Protein AF-F4RWB0-F1 (afdb_monomer_lite)

Foldseek 3Di:
DDPPDDAQDADDPPDDDDPVNVLVNLCRPDDVSVVSNVVVVVLVVLVVVVVVVDPDDDDDSDDDDDDDPVVVLVVQLVVQDPKDFADQPDPDDPVCVVVQWDDDRRITRHVVSVVVVCVLQVVVVVVCVVVVDPDDVVVVVVVSVVVVVVD

Organism: Melampsora larici-populina (strain 98AG31 / pathotype 3-4-7) (NCBI:txid747676)

pLDDT: mean 80.46, std 12.42, range [40.03, 96.25]

Structure (mmCIF, N/CA/C/O backbone):
data_AF-F4RWB0-F1
#
_entry.id   AF-F4RWB0-F1
#
loop_
_atom_site.group_PDB
_atom_site.id
_atom_site.type_symbol
_atom_site.label_atom_id
_atom_site.label_alt_id
_atom_site.label_comp_id
_atom_site.label_asym_id
_atom_site.label_entity_id
_atom_site.label_seq_id
_atom_site.pdbx_PDB_ins_code
_atom_site.Cartn_x
_atom_site.Cartn_y
_atom_site.Cartn_z
_atom_site.occupancy
_atom_site.B_iso_or_equiv
_atom_site.auth_seq_id
_atom_site.auth_comp_id
_atom_site.auth_asym_id
_atom_site.auth_atom_id
_atom_site.pdbx_PDB_model_num
ATOM 1 N N . ILE A 1 1 ? 36.563 3.663 -22.883 1.00 59.09 1 ILE A N 1
ATOM 2 C CA . ILE A 1 1 ? 35.382 3.067 -22.212 1.00 59.09 1 ILE A CA 1
ATOM 3 C C . ILE A 1 1 ? 35.909 2.231 -21.047 1.00 59.09 1 ILE A C 1
ATOM 5 O O . ILE A 1 1 ? 36.902 1.544 -21.250 1.00 59.09 1 ILE A O 1
ATOM 9 N N . ALA A 1 2 ? 35.353 2.370 -19.838 1.00 73.44 2 ALA A N 1
ATOM 10 C CA . ALA A 1 2 ? 35.822 1.618 -18.668 1.00 73.44 2 ALA A CA 1
ATOM 11 C C . ALA A 1 2 ? 35.590 0.109 -18.862 1.00 73.44 2 ALA A C 1
ATOM 13 O O . ALA A 1 2 ? 34.579 -0.273 -19.445 1.00 73.44 2 ALA A O 1
ATOM 14 N N . ALA A 1 3 ? 36.494 -0.737 -18.361 1.00 72.31 3 ALA A N 1
ATOM 15 C CA . ALA A 1 3 ? 36.450 -2.191 -18.572 1.00 72.31 3 ALA A CA 1
ATOM 16 C C . ALA A 1 3 ? 35.151 -2.864 -18.077 1.00 72.31 3 ALA A C 1
ATOM 18 O O . ALA A 1 3 ? 34.791 -3.932 -18.559 1.00 72.31 3 ALA A O 1
ATOM 19 N N . GLU A 1 4 ? 34.423 -2.223 -17.160 1.00 83.06 4 GLU A N 1
ATOM 20 C CA . GLU A 1 4 ? 33.179 -2.735 -16.568 1.00 83.06 4 GLU A CA 1
ATOM 21 C C . GLU A 1 4 ? 31.902 -2.075 -17.123 1.00 83.06 4 GLU A C 1
ATOM 23 O O . GLU A 1 4 ? 30.811 -2.261 -16.582 1.00 83.06 4 GLU A O 1
ATOM 28 N N . SER A 1 5 ? 31.993 -1.272 -18.188 1.00 81.75 5 SER A N 1
ATOM 29 C CA . SER A 1 5 ? 30.811 -0.595 -18.729 1.00 81.75 5 SER A CA 1
ATOM 30 C C . SER A 1 5 ? 29.826 -1.584 -19.357 1.00 81.75 5 SER A C 1
ATOM 32 O O . SER A 1 5 ? 30.204 -2.396 -20.203 1.00 81.75 5 SER A O 1
ATOM 34 N N . ILE A 1 6 ? 28.547 -1.457 -19.013 1.00 83.94 6 ILE A N 1
ATOM 35 C CA . ILE A 1 6 ? 27.471 -2.236 -19.627 1.00 83.94 6 ILE A CA 1
ATOM 36 C C . ILE A 1 6 ? 26.924 -1.452 -20.820 1.00 83.94 6 ILE A C 1
ATOM 38 O O . ILE A 1 6 ? 26.495 -0.309 -20.671 1.00 83.94 6 ILE A O 1
ATOM 42 N N . LEU A 1 7 ? 26.921 -2.074 -22.000 1.00 88.25 7 LEU A N 1
ATOM 43 C CA . LEU A 1 7 ? 26.293 -1.505 -23.190 1.00 88.25 7 LEU A CA 1
ATOM 44 C C . LEU A 1 7 ? 24.766 -1.478 -23.023 1.00 88.25 7 LEU A C 1
ATOM 46 O O . LEU A 1 7 ? 24.166 -2.491 -22.647 1.00 88.25 7 LEU A O 1
ATOM 50 N N . ILE A 1 8 ? 24.154 -0.333 -23.334 1.00 89.25 8 ILE A N 1
ATOM 51 C CA . ILE A 1 8 ? 22.695 -0.198 -23.395 1.00 89.25 8 ILE A CA 1
ATOM 52 C C . ILE A 1 8 ? 22.170 -1.118 -24.495 1.00 89.25 8 ILE A C 1
ATOM 54 O O . ILE A 1 8 ? 22.650 -1.076 -25.627 1.00 89.25 8 ILE A O 1
ATOM 58 N N . ASN A 1 9 ? 21.194 -1.956 -24.155 1.00 86.56 9 ASN A N 1
ATOM 59 C CA . ASN A 1 9 ? 20.563 -2.863 -25.103 1.00 86.56 9 ASN A CA 1
ATOM 60 C C . ASN A 1 9 ? 19.083 -3.022 -24.762 1.00 86.56 9 ASN A C 1
ATOM 62 O O . ASN A 1 9 ? 18.750 -3.399 -23.638 1.00 86.56 9 ASN A O 1
ATOM 66 N N . TYR A 1 10 ? 18.228 -2.750 -25.742 1.00 82.81 10 TYR A N 1
ATOM 67 C CA . TYR A 1 10 ? 16.783 -2.848 -25.602 1.00 82.81 10 TYR A CA 1
ATOM 68 C C . TYR A 1 10 ? 16.306 -4.259 -25.929 1.00 82.81 10 TYR A C 1
ATOM 70 O O . TYR A 1 10 ? 16.906 -4.968 -26.736 1.00 82.81 10 TYR A O 1
ATOM 78 N N . GLN A 1 11 ? 15.219 -4.666 -25.281 1.00 80.75 11 GLN A N 1
ATOM 79 C CA . GLN A 1 11 ? 14.634 -5.978 -25.510 1.00 80.75 11 GLN A CA 1
ATOM 80 C C . GLN A 1 11 ? 14.120 -6.096 -26.948 1.00 80.75 11 GLN A C 1
ATOM 82 O O . GLN A 1 11 ? 13.495 -5.172 -27.468 1.00 80.75 11 GLN A O 1
ATOM 87 N N . ASP A 1 12 ? 14.350 -7.251 -27.568 1.00 82.31 12 ASP A N 1
ATOM 88 C CA . ASP A 1 12 ? 13.732 -7.589 -28.844 1.00 82.31 12 ASP A CA 1
ATOM 89 C C . ASP A 1 12 ? 12.283 -8.047 -28.618 1.00 82.31 12 ASP A C 1
ATOM 91 O O . ASP A 1 12 ? 12.031 -9.021 -27.904 1.00 82.31 12 ASP A O 1
ATOM 95 N N . TYR A 1 13 ? 11.333 -7.328 -29.218 1.00 85.31 13 TYR A N 1
ATOM 96 C CA . TYR A 1 13 ? 9.894 -7.588 -29.118 1.00 85.31 13 TYR A CA 1
ATOM 97 C C . TYR A 1 13 ? 9.347 -8.432 -30.278 1.00 85.31 13 TYR A C 1
ATOM 99 O O . TYR A 1 13 ? 8.151 -8.716 -30.314 1.00 85.31 13 TYR A O 1
ATOM 107 N N . ASN A 1 14 ? 10.194 -8.858 -31.222 1.00 87.94 14 ASN A N 1
ATOM 108 C CA . ASN A 1 14 ? 9.773 -9.683 -32.360 1.00 87.94 14 ASN A CA 1
ATOM 109 C C . ASN A 1 14 ? 9.471 -11.142 -31.973 1.00 87.94 14 ASN A C 1
ATOM 111 O O . ASN A 1 14 ? 8.966 -11.920 -32.783 1.00 87.94 14 ASN A O 1
ATOM 115 N N . HIS A 1 15 ? 9.738 -11.513 -30.721 1.00 83.56 15 HIS A N 1
ATOM 116 C CA . HIS A 1 15 ? 9.441 -12.822 -30.158 1.00 83.56 15 HIS A CA 1
ATOM 117 C C . HIS A 1 15 ? 8.537 -12.690 -28.932 1.00 83.56 15 HIS A C 1
ATOM 119 O O . HIS A 1 15 ? 8.501 -11.653 -28.271 1.00 83.56 15 HIS A O 1
ATOM 125 N N . ARG A 1 16 ? 7.784 -13.753 -28.613 1.00 79.31 16 ARG A N 1
ATOM 126 C CA . ARG A 1 16 ? 6.995 -13.793 -27.374 1.00 79.31 16 ARG A CA 1
ATOM 127 C C . ARG A 1 16 ? 7.935 -13.656 -26.178 1.00 79.31 16 ARG A C 1
ATOM 129 O O . ARG A 1 16 ? 8.840 -14.468 -26.018 1.00 79.31 16 ARG A O 1
ATOM 136 N N . LEU A 1 17 ? 7.671 -12.653 -25.349 1.00 81.00 17 LEU A N 1
ATOM 137 C CA . LEU A 1 17 ? 8.419 -12.371 -24.130 1.00 81.00 17 LEU A CA 1
ATOM 138 C C . LEU A 1 17 ? 7.657 -12.882 -22.917 1.00 81.00 17 LEU A C 1
ATOM 140 O O . LEU A 1 17 ? 6.443 -12.693 -22.811 1.00 81.00 17 LEU A O 1
ATOM 144 N N . ASP A 1 18 ? 8.389 -13.478 -21.983 1.00 88.56 18 ASP A N 1
ATOM 145 C CA . ASP A 1 18 ? 7.891 -13.688 -20.630 1.00 88.56 18 ASP A CA 1
ATOM 146 C C . ASP A 1 18 ? 8.244 -12.495 -19.717 1.00 88.56 18 ASP A C 1
ATOM 148 O O . ASP A 1 18 ? 9.097 -11.654 -20.027 1.00 88.56 18 ASP A O 1
ATOM 152 N N . LEU A 1 19 ? 7.564 -12.401 -18.573 1.00 86.75 19 LEU A N 1
ATOM 153 C CA . LEU A 1 19 ? 7.758 -11.304 -17.619 1.00 86.75 19 LEU A CA 1
ATOM 154 C C . LEU A 1 19 ? 9.171 -11.281 -17.011 1.00 86.75 19 LEU A C 1
ATOM 156 O O . LEU A 1 19 ? 9.682 -10.206 -16.697 1.00 86.75 19 LEU A O 1
ATOM 160 N N . ASN A 1 20 ? 9.828 -12.434 -16.863 1.00 88.69 20 ASN A N 1
ATOM 161 C CA . ASN A 1 20 ? 11.168 -12.515 -16.281 1.00 88.69 20 ASN A CA 1
ATOM 162 C C . ASN A 1 20 ? 12.223 -11.971 -17.247 1.00 88.69 20 ASN A C 1
ATOM 164 O O . ASN A 1 20 ? 13.152 -11.277 -16.826 1.00 88.69 20 ASN A O 1
ATOM 168 N N . GLN A 1 21 ? 12.066 -12.251 -18.539 1.00 87.62 21 GLN A N 1
ATOM 169 C CA . GLN A 1 21 ? 12.892 -11.700 -19.606 1.00 87.62 21 GLN A CA 1
ATOM 170 C C . GLN A 1 21 ? 12.744 -10.179 -19.665 1.00 87.62 21 GLN A C 1
ATOM 172 O O . GLN A 1 21 ? 13.753 -9.476 -19.704 1.00 87.62 21 GLN A O 1
ATOM 177 N N . LEU A 1 22 ? 11.512 -9.668 -19.561 1.00 88.88 22 LEU A N 1
ATOM 178 C CA . LEU A 1 22 ? 11.252 -8.228 -19.526 1.00 88.88 22 LEU A CA 1
ATOM 179 C C . LEU A 1 22 ? 11.902 -7.547 -18.308 1.00 88.88 22 LEU A C 1
ATOM 181 O O . LEU A 1 22 ? 12.579 -6.534 -18.453 1.00 88.88 22 LEU A O 1
ATOM 185 N N . ILE A 1 23 ? 11.757 -8.113 -17.105 1.00 89.75 23 ILE A N 1
ATOM 186 C CA . ILE A 1 23 ? 12.399 -7.568 -15.895 1.00 89.75 23 ILE A CA 1
ATOM 187 C C . ILE A 1 23 ? 13.928 -7.627 -16.010 1.00 89.75 23 ILE A C 1
ATOM 189 O O . ILE A 1 23 ? 14.620 -6.707 -15.573 1.00 89.75 23 ILE A O 1
ATOM 193 N N . SER A 1 24 ? 14.472 -8.687 -16.610 1.00 89.56 24 SER A N 1
ATOM 194 C CA . SER A 1 24 ? 15.919 -8.837 -16.797 1.00 89.56 24 SER A CA 1
ATOM 195 C C . SER A 1 24 ? 16.479 -7.820 -17.793 1.00 89.56 24 SER A C 1
ATOM 197 O O . SER A 1 24 ? 17.592 -7.323 -17.599 1.00 89.56 24 SER A O 1
ATOM 199 N N . SER A 1 25 ? 15.709 -7.453 -18.822 1.00 90.75 25 SER A N 1
ATOM 200 C CA . SER A 1 25 ? 16.122 -6.447 -19.805 1.00 90.75 25 SER A CA 1
ATOM 201 C C . SER A 1 25 ? 16.309 -5.066 -19.166 1.00 90.75 25 SER A C 1
ATOM 203 O O . SER A 1 25 ? 17.229 -4.340 -19.541 1.00 90.75 25 SER A O 1
ATOM 205 N N . CYS A 1 26 ? 15.528 -4.730 -18.128 1.00 93.12 26 CYS A N 1
ATOM 206 C CA . CYS A 1 26 ? 15.633 -3.461 -17.399 1.00 93.12 26 CYS A CA 1
ATOM 207 C C . CYS A 1 26 ? 17.049 -3.167 -16.876 1.00 93.12 26 CYS A C 1
ATOM 209 O O . CYS A 1 26 ? 17.412 -2.000 -16.741 1.00 93.12 26 CYS A O 1
ATOM 211 N N . GLN A 1 27 ? 17.890 -4.188 -16.663 1.00 93.81 27 GLN A N 1
ATOM 212 C CA . GLN A 1 27 ? 19.303 -4.000 -16.326 1.00 93.81 27 GLN A CA 1
ATOM 213 C C . GLN A 1 27 ? 20.045 -3.108 -17.337 1.00 93.81 27 GLN A C 1
ATOM 215 O O . GLN A 1 27 ? 20.920 -2.341 -16.937 1.00 93.81 27 GLN A O 1
ATOM 220 N N . LYS A 1 28 ? 19.701 -3.206 -18.628 1.00 92.12 28 LYS A N 1
ATOM 221 C CA . LYS A 1 28 ? 20.419 -2.581 -19.751 1.00 92.12 28 LYS A CA 1
ATOM 222 C C . LYS A 1 28 ? 19.639 -1.461 -20.445 1.00 92.12 28 LYS A C 1
ATOM 224 O O . LYS A 1 28 ? 20.146 -0.896 -21.406 1.00 92.12 28 LYS A O 1
ATOM 229 N N . ASN A 1 29 ? 18.449 -1.115 -19.957 1.00 91.81 29 ASN A N 1
ATOM 230 C CA . ASN A 1 29 ? 17.601 -0.083 -20.563 1.00 91.81 29 ASN A CA 1
ATOM 231 C C . ASN A 1 29 ? 18.025 1.356 -20.193 1.00 91.81 29 ASN A C 1
ATOM 233 O O . ASN A 1 29 ? 17.656 2.299 -20.891 1.00 91.81 29 ASN A O 1
ATOM 237 N N . GLY A 1 30 ? 18.785 1.532 -19.106 1.00 91.50 30 GLY A N 1
ATOM 238 C CA . GLY A 1 30 ? 19.168 2.841 -18.570 1.00 91.50 30 GLY A CA 1
ATOM 239 C C . GLY A 1 30 ? 18.088 3.487 -17.690 1.00 91.50 30 GLY A C 1
ATOM 240 O O . GLY A 1 30 ? 16.979 2.971 -17.532 1.00 91.50 30 GLY A O 1
ATOM 241 N N . SER A 1 31 ? 18.423 4.636 -17.095 1.00 94.38 31 SER A N 1
ATOM 242 C CA . SER A 1 31 ? 17.514 5.465 -16.282 1.00 94.38 31 SER A CA 1
ATOM 243 C C . SER A 1 31 ? 16.753 4.671 -15.197 1.00 94.38 31 SER A C 1
ATOM 245 O O . SER A 1 31 ? 17.329 3.809 -14.531 1.00 94.38 31 SER A O 1
ATOM 247 N N . GLN A 1 32 ? 15.459 4.954 -14.996 1.00 96.25 32 GLN A N 1
ATOM 248 C CA . GLN A 1 32 ? 14.627 4.336 -13.955 1.00 96.25 32 GLN A CA 1
ATOM 249 C C . GLN A 1 32 ? 14.484 2.815 -14.114 1.00 96.25 32 GLN A C 1
ATOM 251 O O . GLN A 1 32 ? 14.304 2.121 -13.115 1.00 96.25 32 GLN A O 1
ATOM 256 N N . ALA A 1 33 ? 14.605 2.277 -15.333 1.00 93.75 33 ALA A N 1
ATOM 257 C CA . ALA A 1 33 ? 14.539 0.835 -15.560 1.00 93.75 33 ALA A CA 1
ATOM 258 C C . ALA A 1 33 ? 15.732 0.118 -14.907 1.00 93.75 33 ALA A C 1
ATOM 260 O O . ALA A 1 33 ? 15.549 -0.864 -14.184 1.00 93.75 33 ALA A O 1
ATOM 261 N N . THR A 1 34 ? 16.946 0.656 -15.059 1.00 94.19 34 THR A N 1
ATOM 262 C CA . THR A 1 34 ? 18.128 0.106 -14.381 1.00 94.19 34 THR A CA 1
ATOM 263 C C . THR A 1 34 ? 18.015 0.247 -12.863 1.00 94.19 34 THR A C 1
ATOM 265 O O . THR A 1 34 ? 18.348 -0.697 -12.144 1.00 94.19 34 THR A O 1
ATOM 268 N N . THR A 1 35 ? 17.481 1.368 -12.362 1.00 95.38 35 THR A N 1
ATOM 269 C CA . THR A 1 35 ? 17.212 1.553 -10.926 1.00 95.38 35 THR A CA 1
ATOM 270 C C . THR A 1 35 ? 16.230 0.509 -10.393 1.00 95.38 35 THR A C 1
ATOM 272 O O . THR A 1 35 ? 16.493 -0.104 -9.359 1.00 95.38 35 THR A O 1
ATOM 275 N N . LEU A 1 36 ? 15.136 0.247 -11.113 1.00 94.00 36 LEU A N 1
ATOM 276 C CA . LEU A 1 36 ? 14.154 -0.772 -10.744 1.00 94.00 36 LEU A CA 1
ATOM 277 C C . LEU A 1 36 ? 14.785 -2.170 -10.696 1.00 94.00 36 LEU A C 1
ATOM 279 O O . LEU A 1 36 ? 14.594 -2.900 -9.725 1.00 94.00 36 LEU A O 1
ATOM 283 N N . TYR A 1 37 ? 15.589 -2.531 -11.699 1.00 94.25 37 TYR A N 1
ATOM 284 C CA . TYR A 1 37 ? 16.296 -3.814 -11.712 1.00 94.25 37 TYR A CA 1
ATOM 285 C C . TYR A 1 37 ? 17.253 -3.962 -10.517 1.00 94.25 37 TYR A C 1
ATOM 287 O O . TYR A 1 37 ? 17.280 -5.001 -9.853 1.00 94.25 37 TYR A O 1
ATOM 295 N N . GLN A 1 38 ? 18.022 -2.915 -10.204 1.00 94.81 38 GLN A N 1
ATOM 296 C CA . GLN A 1 38 ? 18.924 -2.906 -9.050 1.00 94.81 38 GLN A CA 1
ATOM 297 C C . GLN A 1 38 ? 18.163 -3.027 -7.723 1.00 94.81 38 GLN A C 1
ATOM 299 O O . GLN A 1 38 ? 18.603 -3.763 -6.834 1.00 94.81 38 GLN A O 1
ATOM 304 N N . LEU A 1 39 ? 17.011 -2.361 -7.599 1.00 95.31 39 LEU A N 1
ATOM 305 C CA . LEU A 1 39 ? 16.127 -2.464 -6.440 1.00 95.31 39 LEU A CA 1
ATOM 306 C C . LEU A 1 39 ? 15.621 -3.902 -6.258 1.00 95.31 39 LEU A C 1
ATOM 308 O O . LEU A 1 39 ? 15.809 -4.477 -5.187 1.00 95.31 39 LEU A O 1
ATOM 312 N N . ILE A 1 40 ? 15.075 -4.518 -7.312 1.00 93.69 40 ILE A N 1
ATOM 313 C CA . ILE A 1 40 ? 14.595 -5.911 -7.289 1.00 93.69 40 ILE A CA 1
ATOM 314 C C . ILE A 1 40 ? 15.722 -6.862 -6.873 1.00 93.69 40 ILE A C 1
ATOM 316 O O . ILE A 1 40 ? 15.550 -7.692 -5.979 1.00 93.69 40 ILE A O 1
ATOM 320 N N . LYS A 1 41 ? 16.909 -6.718 -7.474 1.00 94.19 41 LYS A N 1
ATOM 321 C CA . LYS A 1 41 ? 18.082 -7.537 -7.136 1.00 94.19 41 LYS A CA 1
ATOM 322 C C . LYS A 1 41 ? 18.478 -7.388 -5.664 1.00 94.19 41 LYS A C 1
ATOM 324 O O . LYS A 1 41 ? 18.828 -8.377 -5.019 1.00 94.19 41 LYS A O 1
ATOM 329 N N . THR A 1 42 ? 18.423 -6.168 -5.137 1.00 95.19 42 THR A N 1
ATOM 330 C CA . THR A 1 42 ? 18.771 -5.863 -3.744 1.00 95.19 42 THR A CA 1
ATOM 331 C C . THR A 1 42 ? 17.761 -6.467 -2.772 1.00 95.19 42 THR A C 1
ATOM 333 O O . THR A 1 42 ? 18.165 -7.141 -1.826 1.00 95.19 42 THR A O 1
ATOM 336 N N . ILE A 1 43 ? 16.462 -6.318 -3.042 1.00 91.69 43 ILE A N 1
ATOM 337 C CA . ILE A 1 43 ? 15.385 -6.905 -2.232 1.00 91.69 43 ILE A CA 1
ATOM 338 C C . ILE A 1 43 ? 15.484 -8.435 -2.230 1.00 91.69 43 ILE A C 1
ATOM 340 O O . ILE A 1 43 ? 15.487 -9.045 -1.164 1.00 91.69 43 ILE A O 1
ATOM 344 N N . ASN A 1 44 ? 15.679 -9.063 -3.393 1.00 91.31 44 ASN A N 1
ATOM 345 C CA . ASN A 1 44 ? 15.844 -10.518 -3.485 1.00 91.31 44 ASN A CA 1
ATOM 346 C C . ASN A 1 44 ? 17.067 -11.018 -2.704 1.00 91.31 44 ASN A C 1
ATOM 348 O O . ASN A 1 44 ? 17.036 -12.101 -2.121 1.00 91.31 44 ASN A O 1
ATOM 352 N N . LYS A 1 45 ? 18.148 -10.229 -2.657 1.00 92.25 45 LYS A N 1
ATOM 353 C CA . LYS A 1 45 ? 19.306 -10.540 -1.813 1.00 92.25 45 LYS A CA 1
ATOM 354 C C . LYS A 1 45 ? 18.938 -10.497 -0.326 1.00 92.25 45 LYS A C 1
ATOM 356 O O . LYS A 1 45 ? 19.345 -11.393 0.406 1.00 92.25 45 LYS A O 1
ATOM 361 N N . MET A 1 46 ? 18.176 -9.494 0.114 1.00 87.75 46 MET A N 1
ATOM 362 C CA . MET A 1 46 ? 17.714 -9.380 1.506 1.00 87.75 46 MET A CA 1
ATOM 363 C C . MET A 1 46 ? 16.799 -10.547 1.900 1.00 87.75 46 MET A C 1
ATOM 365 O O . MET A 1 46 ? 17.018 -11.162 2.940 1.00 87.75 46 MET A O 1
ATOM 369 N N . VAL A 1 47 ? 15.842 -10.900 1.035 1.00 86.38 47 VAL A N 1
ATOM 370 C CA . VAL A 1 47 ? 14.925 -12.039 1.211 1.00 86.38 47 VAL A CA 1
ATOM 371 C C . VAL A 1 47 ? 15.697 -13.348 1.389 1.00 86.38 47 VAL A C 1
ATOM 373 O O . VAL A 1 47 ? 15.505 -14.039 2.386 1.00 86.38 47 VAL A O 1
ATOM 376 N N . ARG A 1 48 ? 16.649 -13.644 0.493 1.00 86.50 48 ARG A N 1
ATOM 377 C CA . ARG A 1 48 ? 17.483 -14.856 0.587 1.00 86.50 48 ARG A CA 1
ATOM 378 C C . ARG A 1 48 ? 18.301 -14.911 1.873 1.00 86.50 48 ARG A C 1
ATOM 380 O O . ARG A 1 48 ? 18.383 -15.958 2.503 1.00 86.50 48 ARG A O 1
ATOM 387 N N . LEU A 1 49 ? 18.913 -13.792 2.269 1.00 85.00 49 LEU A N 1
ATOM 388 C CA . LEU A 1 49 ? 19.669 -13.730 3.522 1.00 85.00 49 LEU A CA 1
ATOM 389 C C . LEU A 1 49 ? 18.770 -14.027 4.724 1.00 85.00 49 LEU A C 1
ATOM 391 O O . LEU A 1 49 ? 19.190 -14.719 5.644 1.00 85.00 49 LEU A O 1
ATOM 395 N N . GLN A 1 50 ? 17.530 -13.545 4.710 1.00 80.38 50 GLN A N 1
ATOM 396 C CA . GLN A 1 50 ? 16.583 -13.824 5.777 1.00 80.38 50 GLN A CA 1
ATOM 397 C C . GLN A 1 50 ? 16.137 -15.293 5.812 1.00 80.38 50 GLN A C 1
ATOM 399 O O . GLN A 1 50 ? 16.029 -15.854 6.901 1.00 80.38 50 GLN A O 1
ATOM 404 N N . GLU A 1 51 ? 15.905 -15.914 4.653 1.00 80.19 51 GLU A N 1
ATOM 405 C CA . GLU A 1 51 ? 15.577 -17.344 4.544 1.00 80.19 51 GLU A CA 1
ATOM 406 C C . GLU A 1 51 ? 16.699 -18.220 5.106 1.00 80.19 51 GLU A C 1
ATOM 408 O O . GLU A 1 51 ? 16.433 -19.141 5.870 1.00 80.19 51 GLU A O 1
ATOM 413 N N . MET A 1 52 ? 17.960 -17.887 4.814 1.00 80.75 52 MET A N 1
ATOM 414 C CA . MET A 1 52 ? 19.116 -18.619 5.346 1.00 80.75 52 MET A CA 1
ATOM 415 C C . MET A 1 52 ? 19.272 -18.501 6.868 1.00 80.75 52 MET A C 1
ATOM 417 O O . MET A 1 52 ? 19.864 -19.379 7.491 1.00 80.75 52 MET A O 1
ATOM 421 N N . LEU A 1 53 ? 18.789 -17.411 7.469 1.00 75.56 53 LEU A N 1
ATOM 422 C CA . LEU A 1 53 ? 18.946 -17.135 8.899 1.00 75.56 53 LEU A CA 1
ATOM 423 C C . LEU A 1 53 ? 17.798 -17.686 9.763 1.00 75.56 53 LEU A C 1
ATOM 425 O O . LEU A 1 53 ? 17.926 -17.700 10.988 1.00 75.56 53 LEU A O 1
ATOM 429 N N . LYS A 1 54 ? 16.671 -18.112 9.176 1.00 67.00 54 LYS A N 1
ATOM 430 C CA . LYS A 1 54 ? 15.492 -18.571 9.928 1.00 67.00 54 LYS A CA 1
ATOM 431 C C . LYS A 1 54 ? 15.380 -20.100 9.960 1.00 67.00 54 LYS A C 1
ATOM 433 O O . LYS A 1 54 ? 15.440 -20.762 8.935 1.00 67.00 54 LYS A O 1
ATOM 438 N N . PHE A 1 55 ? 15.099 -20.634 11.152 1.00 59.94 55 PHE A N 1
ATOM 439 C CA . PHE A 1 55 ? 14.752 -22.045 11.401 1.00 59.94 55 PHE A CA 1
ATOM 440 C C . PHE A 1 55 ? 13.230 -22.299 11.511 1.00 59.94 55 PHE A C 1
ATOM 442 O O . PHE A 1 55 ? 12.823 -23.402 11.861 1.00 59.94 55 PHE A O 1
ATOM 449 N N . SER A 1 56 ? 12.380 -21.285 11.289 1.00 51.56 56 SER A N 1
ATOM 450 C CA . SER A 1 56 ? 10.931 -21.340 11.563 1.00 51.56 56 SER A CA 1
ATOM 451 C C . SER A 1 56 ? 10.083 -20.866 10.377 1.00 51.56 56 SER A C 1
ATOM 453 O O . SER A 1 56 ? 10.491 -19.972 9.634 1.00 51.56 56 SER A O 1
ATOM 455 N N . ASN A 1 57 ? 8.888 -21.452 10.249 1.00 54.03 57 ASN A N 1
ATOM 456 C CA . ASN A 1 57 ? 7.997 -21.394 9.084 1.00 54.03 57 ASN A CA 1
ATOM 457 C C . ASN A 1 57 ? 7.129 -20.120 8.993 1.00 54.03 57 ASN A C 1
ATOM 459 O O . ASN A 1 57 ? 6.400 -19.949 8.019 1.00 54.03 57 ASN A O 1
ATOM 463 N N . GLU A 1 58 ? 7.189 -19.214 9.975 1.00 57.69 58 GLU A N 1
ATOM 464 C CA . GLU A 1 58 ? 6.427 -17.957 9.952 1.00 57.69 58 GLU A CA 1
ATOM 465 C C . GLU A 1 58 ? 7.257 -16.812 9.335 1.00 57.69 58 GLU A C 1
ATOM 467 O O . GLU A 1 58 ? 8.112 -16.164 9.957 1.00 57.69 58 GLU A O 1
ATOM 472 N N . LEU A 1 59 ? 7.023 -16.572 8.045 1.00 55.72 59 LEU A N 1
ATOM 473 C CA . LEU A 1 59 ? 7.724 -15.571 7.242 1.00 55.72 59 LEU A CA 1
ATOM 474 C C . LEU A 1 59 ? 7.083 -14.182 7.387 1.00 55.72 59 LEU A C 1
ATOM 476 O O . LEU A 1 59 ? 6.289 -13.762 6.553 1.00 55.72 59 LEU A O 1
ATOM 480 N N . SER A 1 60 ? 7.487 -13.407 8.400 1.00 64.56 60 SER A N 1
ATOM 481 C CA . SER A 1 60 ? 7.475 -11.941 8.263 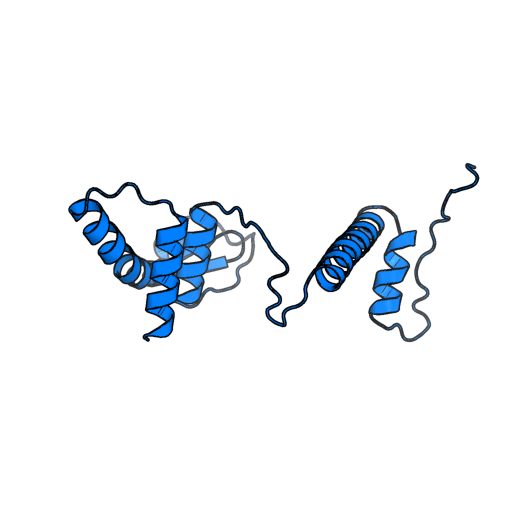1.00 64.56 60 SER A CA 1
ATOM 482 C C . SER A 1 60 ? 8.813 -11.493 7.669 1.00 64.56 60 SER A C 1
ATOM 484 O O . SER A 1 60 ? 9.858 -11.630 8.311 1.00 64.56 60 SER A O 1
ATOM 486 N N . TYR A 1 61 ? 8.808 -10.992 6.429 1.00 72.69 61 TYR A N 1
ATOM 487 C CA . TYR A 1 61 ? 10.017 -10.468 5.771 1.00 72.69 61 TYR A CA 1
ATOM 488 C C . TYR A 1 61 ? 10.444 -9.082 6.298 1.00 72.69 61 TYR A C 1
ATOM 490 O O . TYR A 1 61 ? 11.514 -8.574 5.980 1.00 72.69 61 TYR A O 1
ATOM 498 N N . LEU A 1 62 ? 9.609 -8.468 7.139 1.00 72.06 62 LEU A N 1
ATOM 499 C CA . LEU A 1 62 ? 9.821 -7.141 7.708 1.00 72.06 62 LEU A CA 1
ATOM 500 C C . LEU A 1 62 ? 10.047 -7.230 9.220 1.00 72.06 62 LEU A C 1
ATOM 502 O O . LEU A 1 62 ? 9.309 -7.924 9.924 1.00 72.06 62 LEU A O 1
ATOM 506 N N . SER A 1 63 ? 11.049 -6.493 9.708 1.00 80.88 63 SER A N 1
ATOM 507 C CA . SER A 1 63 ? 11.382 -6.394 11.140 1.00 80.88 63 SER A CA 1
ATOM 508 C C . SER A 1 63 ? 10.813 -5.135 11.798 1.00 80.88 63 SER A C 1
ATOM 510 O O . SER A 1 63 ? 10.447 -5.154 12.972 1.00 80.88 63 SER A O 1
ATOM 512 N N . VAL A 1 64 ? 10.750 -4.025 11.056 1.00 82.25 64 VAL A N 1
ATOM 513 C CA . VAL A 1 64 ? 10.293 -2.716 11.541 1.00 82.25 64 VAL A CA 1
ATOM 514 C C . VAL A 1 64 ? 9.481 -2.043 10.443 1.00 82.25 64 VAL A C 1
ATOM 516 O O . VAL A 1 64 ? 9.866 -2.082 9.278 1.00 82.25 64 VAL A O 1
ATOM 519 N N . ILE A 1 65 ? 8.371 -1.420 10.833 1.00 81.25 65 ILE A N 1
ATOM 520 C CA . ILE A 1 65 ? 7.509 -0.621 9.963 1.00 81.25 65 ILE A CA 1
ATOM 521 C C . ILE A 1 65 ? 7.393 0.768 10.592 1.00 81.25 65 ILE A C 1
ATOM 523 O O . ILE A 1 65 ? 7.149 0.884 11.795 1.00 81.25 65 ILE A O 1
ATOM 527 N N . VAL A 1 66 ? 7.583 1.808 9.782 1.00 85.69 66 VAL A N 1
ATOM 528 C CA . VAL A 1 66 ? 7.433 3.212 10.179 1.00 85.69 66 VAL A CA 1
ATOM 529 C C . VAL A 1 66 ? 6.403 3.839 9.250 1.00 85.69 66 VAL A C 1
ATOM 531 O O . VAL A 1 66 ? 6.590 3.824 8.039 1.00 85.69 66 VAL A O 1
ATOM 534 N N . LEU A 1 67 ? 5.316 4.346 9.825 1.00 86.81 67 LEU A N 1
ATOM 535 C CA . LEU A 1 67 ? 4.183 4.942 9.116 1.00 86.81 67 LEU A CA 1
ATOM 536 C C . LEU A 1 67 ? 3.799 6.254 9.794 1.00 86.81 67 LEU A C 1
ATOM 538 O O . LEU A 1 67 ? 4.063 6.442 10.989 1.00 86.81 67 LEU A O 1
ATOM 542 N N . THR A 1 68 ? 3.155 7.147 9.050 1.00 90.19 68 THR A N 1
ATOM 543 C CA . THR A 1 68 ? 2.530 8.333 9.634 1.00 90.19 68 THR A CA 1
ATOM 544 C C . THR A 1 68 ? 1.173 7.980 10.248 1.00 90.19 68 THR A C 1
ATOM 546 O O . THR A 1 68 ? 0.603 6.918 9.997 1.00 90.19 68 THR A O 1
ATOM 549 N N . ALA A 1 69 ? 0.631 8.878 11.073 1.00 86.50 69 ALA A N 1
ATOM 550 C CA . ALA A 1 69 ? -0.722 8.707 11.599 1.00 86.50 69 ALA A CA 1
ATOM 551 C C . ALA A 1 69 ? -1.781 8.711 10.479 1.00 86.50 69 ALA A C 1
ATOM 553 O O . ALA A 1 69 ? -2.759 7.977 10.579 1.00 86.50 69 ALA A O 1
ATOM 554 N N . GLY A 1 70 ? -1.554 9.497 9.417 1.00 88.12 70 GLY A N 1
ATOM 555 C CA . GLY A 1 70 ? -2.430 9.553 8.247 1.00 88.12 70 GLY A CA 1
ATOM 556 C C . GLY A 1 70 ? -2.492 8.217 7.514 1.00 88.12 70 GLY A C 1
ATOM 557 O O . GLY A 1 70 ? -3.585 7.730 7.260 1.00 88.12 70 GL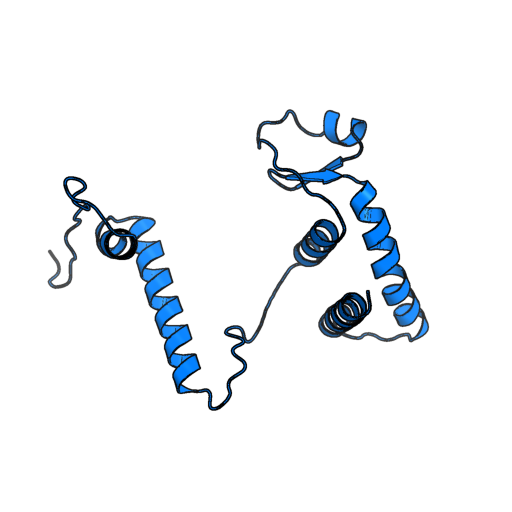Y A O 1
ATOM 558 N N . ASP A 1 71 ? -1.343 7.568 7.293 1.00 88.06 71 ASP A N 1
ATOM 559 C CA . ASP A 1 71 ? -1.296 6.258 6.624 1.00 88.06 71 ASP A CA 1
ATOM 560 C C . ASP A 1 71 ? -2.109 5.198 7.384 1.00 88.06 71 ASP A C 1
ATOM 562 O O . ASP A 1 71 ? -2.850 4.429 6.780 1.00 88.06 71 ASP A O 1
ATOM 566 N N . ILE A 1 72 ? -2.003 5.181 8.720 1.00 86.50 72 ILE A N 1
ATOM 567 C CA . ILE A 1 72 ? -2.760 4.255 9.577 1.00 86.50 72 ILE A CA 1
ATOM 568 C C . ILE A 1 72 ? -4.260 4.557 9.503 1.00 86.50 72 ILE A C 1
ATOM 570 O O . ILE A 1 72 ? -5.069 3.642 9.375 1.00 86.50 72 ILE A O 1
ATOM 574 N N . GLN A 1 73 ? -4.637 5.832 9.618 1.00 87.88 73 GLN A N 1
ATOM 575 C CA . GLN A 1 73 ? -6.034 6.253 9.560 1.00 87.88 73 GLN A CA 1
ATOM 576 C C . GLN A 1 73 ? -6.660 5.888 8.211 1.00 87.88 73 GLN A C 1
ATOM 578 O O . GLN A 1 73 ? -7.739 5.301 8.178 1.00 87.88 73 GLN A O 1
ATOM 583 N N . ASP A 1 74 ? -5.986 6.215 7.111 1.00 88.94 74 ASP A N 1
ATOM 584 C CA . ASP A 1 74 ? -6.500 6.004 5.763 1.00 88.94 74 ASP A CA 1
ATOM 585 C C . ASP A 1 74 ? -6.667 4.516 5.445 1.00 88.94 74 ASP A C 1
ATOM 587 O O . ASP A 1 74 ? -7.640 4.152 4.790 1.00 88.94 74 ASP A O 1
ATOM 591 N N . ASP A 1 75 ? -5.763 3.653 5.917 1.00 87.62 75 ASP A N 1
ATOM 592 C CA . ASP A 1 75 ? -5.875 2.200 5.743 1.00 87.62 75 ASP A CA 1
ATOM 593 C C . ASP A 1 75 ? -7.097 1.635 6.488 1.00 87.62 75 ASP A C 1
ATOM 595 O O . ASP A 1 75 ? -7.907 0.916 5.905 1.00 87.62 75 ASP A O 1
ATOM 599 N N . ILE A 1 76 ? -7.316 2.060 7.740 1.00 86.00 76 ILE A N 1
ATOM 600 C CA . ILE A 1 76 ? -8.486 1.642 8.530 1.00 86.00 76 ILE A CA 1
ATOM 601 C C . ILE A 1 76 ? -9.789 2.160 7.902 1.00 86.00 76 ILE A C 1
ATOM 603 O O . ILE A 1 76 ? -10.755 1.413 7.772 1.00 86.00 76 ILE A O 1
ATOM 607 N N . VAL A 1 77 ? -9.842 3.424 7.477 1.00 88.94 77 VAL A N 1
ATOM 608 C CA . VAL A 1 77 ? -11.045 4.003 6.849 1.00 88.94 77 VAL A CA 1
ATOM 609 C C . VAL A 1 77 ? -11.374 3.306 5.522 1.00 88.94 77 VAL A C 1
ATOM 611 O O . VAL A 1 77 ? -12.549 3.100 5.214 1.00 88.94 77 VAL A O 1
ATOM 614 N N . LYS A 1 78 ? -10.356 2.909 4.745 1.00 87.75 78 LYS A N 1
ATOM 615 C CA . LYS A 1 78 ? -10.525 2.113 3.516 1.00 87.75 78 LYS A CA 1
ATOM 616 C C . LYS A 1 78 ? -10.976 0.685 3.800 1.00 87.75 78 LYS A C 1
ATOM 618 O O . LYS A 1 78 ? -11.687 0.110 2.984 1.00 87.75 78 LYS A O 1
ATOM 623 N N . PHE A 1 79 ? -10.567 0.114 4.929 1.00 87.69 79 PHE A N 1
ATOM 624 C CA . PHE A 1 79 ? -11.037 -1.197 5.361 1.00 87.69 79 PHE A CA 1
ATOM 625 C C . PHE A 1 79 ? -12.514 -1.163 5.783 1.00 87.69 79 PHE A C 1
ATOM 627 O O . PHE A 1 79 ? -13.289 -2.037 5.406 1.00 87.69 79 PHE A O 1
ATOM 634 N N . LEU A 1 80 ? -12.925 -0.123 6.513 1.00 86.50 80 LEU A N 1
ATOM 635 C CA . LEU A 1 80 ? -14.276 0.001 7.074 1.00 86.50 80 LEU A CA 1
ATOM 636 C C . LEU A 1 80 ? -15.350 0.448 6.066 1.00 86.50 80 LEU A C 1
ATOM 638 O O . LEU A 1 80 ? -16.533 0.473 6.409 1.00 86.50 80 LEU A O 1
ATOM 642 N N . GLY A 1 81 ? -14.982 0.808 4.835 1.00 87.38 81 GLY A N 1
ATOM 643 C CA . GLY A 1 81 ? -15.951 1.242 3.836 1.00 87.38 81 GLY A CA 1
ATOM 644 C C . GLY A 1 81 ? -15.393 1.364 2.424 1.00 87.38 81 GLY A C 1
ATOM 645 O O . GLY A 1 81 ? -14.189 1.372 2.181 1.00 87.38 81 GLY A O 1
ATOM 646 N N . SER A 1 82 ? -16.291 1.490 1.449 1.00 91.44 82 SER A N 1
ATOM 647 C CA . SER A 1 82 ? -15.906 1.560 0.040 1.00 91.44 82 SER A CA 1
ATOM 648 C C . SER A 1 82 ? -15.127 2.837 -0.278 1.00 91.44 82 SER A C 1
ATOM 650 O O . SER A 1 82 ? -15.507 3.933 0.134 1.00 91.44 82 SER A O 1
ATOM 652 N N . THR A 1 83 ? -14.061 2.690 -1.061 1.00 91.62 83 THR A N 1
ATOM 653 C CA . THR A 1 83 ? -13.241 3.785 -1.591 1.00 91.62 83 THR A CA 1
ATOM 654 C C . THR A 1 83 ? -13.212 3.690 -3.110 1.00 91.62 83 THR A C 1
ATOM 656 O O . THR A 1 83 ? -13.094 2.597 -3.661 1.00 91.62 83 THR A O 1
ATOM 659 N N . TYR A 1 84 ? -13.326 4.827 -3.792 1.00 89.75 84 TYR A N 1
ATOM 660 C CA . TYR A 1 84 ? -13.514 4.876 -5.241 1.00 89.75 84 TYR A CA 1
ATOM 661 C C . TYR A 1 84 ? -12.342 5.564 -5.932 1.00 89.75 84 TYR A C 1
ATOM 663 O O . TYR A 1 84 ? -11.794 6.536 -5.417 1.00 89.75 84 TYR A O 1
ATOM 671 N N . LEU A 1 85 ? -11.979 5.085 -7.121 1.00 90.62 85 LEU A N 1
ATOM 672 C CA . LEU A 1 85 ? -10.970 5.722 -7.965 1.00 90.62 85 LEU A CA 1
ATOM 673 C C . LEU A 1 85 ? -11.525 7.012 -8.598 1.00 90.62 85 LEU A C 1
ATOM 675 O O . LEU A 1 85 ? -12.679 7.072 -9.018 1.00 90.62 85 LEU A O 1
ATOM 679 N N . SER A 1 86 ? -10.682 8.034 -8.695 1.00 84.81 86 SER A N 1
ATOM 680 C CA . SER A 1 86 ? -10.950 9.359 -9.257 1.00 84.81 86 SER A CA 1
ATOM 681 C C . SER A 1 86 ? -9.853 9.762 -10.244 1.00 84.81 86 SER A C 1
ATOM 683 O O . SER A 1 86 ? -8.745 9.234 -10.232 1.00 84.81 86 SER A O 1
ATOM 685 N N . SER A 1 87 ? -10.141 10.772 -11.066 1.00 83.94 87 SER A N 1
ATOM 686 C CA . SER A 1 87 ? -9.110 11.528 -11.780 1.00 83.94 87 SER A CA 1
ATOM 687 C C . SER A 1 87 ? -8.388 12.506 -10.844 1.00 83.94 87 SER A C 1
ATOM 689 O O . SER A 1 87 ? -8.995 13.038 -9.906 1.00 83.94 87 SER A O 1
ATOM 691 N N . PHE A 1 88 ? -7.114 12.781 -11.135 1.00 82.69 88 PHE A N 1
ATOM 692 C CA . PHE A 1 88 ? -6.363 13.877 -10.519 1.00 82.69 88 PHE A CA 1
ATOM 693 C C . PHE A 1 88 ? -6.928 15.253 -10.915 1.00 82.69 88 PHE A C 1
ATOM 695 O O . PHE A 1 88 ? -6.932 16.177 -10.099 1.00 82.69 88 PHE A O 1
ATOM 702 N N . ASP A 1 89 ? -7.502 15.360 -12.112 1.00 77.88 89 ASP A N 1
ATOM 703 C CA . ASP A 1 89 ? -7.984 16.617 -12.698 1.00 77.88 89 ASP A CA 1
ATOM 704 C C . ASP A 1 89 ? -9.445 16.935 -12.351 1.00 77.88 89 ASP A C 1
ATOM 706 O O . ASP A 1 89 ? -10.013 17.908 -12.847 1.00 77.88 89 ASP A O 1
ATOM 710 N N . SER A 1 90 ? -10.099 16.126 -11.509 1.00 65.00 90 SER A N 1
ATOM 711 C CA . SER A 1 90 ? -11.475 16.408 -11.098 1.00 65.00 90 SER A CA 1
ATOM 712 C C . SER A 1 90 ? -11.537 17.759 -10.368 1.00 65.00 90 SER A C 1
ATOM 714 O O . SER A 1 90 ? -10.910 17.938 -9.321 1.00 65.00 90 SER A O 1
ATOM 716 N N . ASN A 1 91 ? -12.258 18.728 -10.957 1.00 59.19 91 ASN A N 1
ATOM 717 C CA . ASN A 1 91 ? -12.323 20.120 -10.497 1.00 59.19 91 ASN A CA 1
ATOM 718 C C . ASN A 1 91 ? -12.585 20.199 -8.982 1.00 59.19 91 ASN A C 1
ATOM 720 O O . ASN A 1 91 ? -13.601 19.739 -8.455 1.00 59.19 91 ASN A O 1
ATOM 724 N N . SER A 1 92 ? -11.588 20.744 -8.294 1.00 59.72 92 SER A N 1
ATOM 725 C CA . SER A 1 92 ? -11.217 20.412 -6.923 1.00 59.72 92 SER A CA 1
ATOM 726 C C . SER A 1 92 ? -11.972 21.198 -5.843 1.00 59.72 92 SER A C 1
ATOM 728 O O . SER A 1 92 ? -12.308 22.367 -6.022 1.00 59.72 92 SER A O 1
ATOM 730 N N . ARG A 1 93 ? -12.142 20.563 -4.674 1.00 53.66 93 ARG A N 1
ATOM 731 C CA . ARG A 1 93 ? -12.671 21.079 -3.388 1.00 53.66 93 ARG A CA 1
ATOM 732 C C . ARG A 1 93 ? -14.151 21.465 -3.325 1.00 53.66 93 ARG A C 1
ATOM 734 O O . ARG A 1 93 ?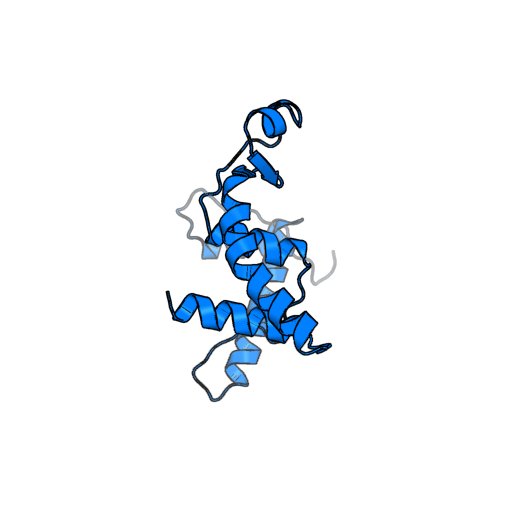 -14.822 21.031 -2.392 1.00 53.66 93 ARG A O 1
ATOM 741 N N . SER A 1 94 ? -14.683 22.232 -4.274 1.00 53.53 94 SER A N 1
ATOM 742 C CA . SER A 1 94 ? -16.060 22.753 -4.177 1.00 53.53 94 SER A CA 1
ATOM 743 C C . SER A 1 94 ? -17.132 21.666 -4.310 1.00 53.53 94 SER A C 1
ATOM 745 O O . SER A 1 94 ? -18.143 21.720 -3.610 1.00 53.53 94 SER A O 1
ATOM 747 N N . ASN A 1 95 ? -16.896 20.653 -5.149 1.00 55.12 95 ASN A N 1
ATOM 748 C CA . ASN A 1 95 ? -17.812 19.522 -5.295 1.00 55.12 95 ASN A CA 1
ATOM 749 C C . ASN A 1 95 ? -17.660 18.493 -4.171 1.00 55.12 95 ASN A C 1
ATOM 751 O O . ASN A 1 95 ? -18.674 17.977 -3.732 1.00 55.12 95 ASN A O 1
ATOM 755 N N . SER A 1 96 ? -16.446 18.263 -3.654 1.00 56.56 96 SER A N 1
ATOM 756 C CA . SER A 1 96 ? -16.181 17.267 -2.596 1.00 56.56 96 SER A CA 1
ATOM 757 C C . SER A 1 96 ? -16.927 17.581 -1.293 1.00 56.56 96 SER A C 1
ATOM 759 O O . SER A 1 96 ? -17.520 16.702 -0.672 1.00 56.56 96 SER A O 1
ATOM 761 N N . HIS A 1 97 ? -16.953 18.861 -0.898 1.00 56.44 97 HIS A N 1
ATOM 762 C CA . HIS A 1 97 ? -17.705 19.293 0.283 1.00 56.44 97 HIS A CA 1
ATOM 763 C C . HIS A 1 97 ? -19.220 19.244 0.063 1.00 56.44 97 HIS A C 1
ATOM 765 O O . HIS A 1 97 ? -19.955 18.933 0.994 1.00 56.44 97 HIS A O 1
ATOM 771 N N . LYS A 1 98 ? -19.688 19.506 -1.164 1.00 60.59 98 LYS A N 1
ATOM 772 C CA . LYS A 1 98 ? -21.112 19.404 -1.518 1.00 60.59 98 LYS A CA 1
ATOM 773 C C . LYS A 1 98 ? -21.585 17.954 -1.655 1.00 60.59 98 LYS A C 1
ATOM 775 O O . LYS A 1 98 ? -22.751 17.686 -1.400 1.00 60.59 98 LYS A O 1
ATOM 780 N N . SER A 1 99 ? -20.701 17.036 -2.044 1.00 67.44 99 SER A N 1
ATOM 781 C CA . SER A 1 99 ? -21.003 15.614 -2.238 1.00 67.44 99 SER A CA 1
ATOM 782 C C . SER A 1 99 ? -20.840 14.767 -0.977 1.00 67.44 99 SER A C 1
ATOM 784 O O . SER A 1 99 ? -21.188 13.591 -1.004 1.00 67.44 99 SER A O 1
ATOM 786 N N . GLY A 1 100 ? -20.311 15.325 0.119 1.00 79.06 100 GLY A N 1
ATOM 787 C CA . GLY A 1 100 ? -20.097 14.576 1.361 1.00 79.06 100 GLY A CA 1
ATOM 788 C C . GLY A 1 100 ? -18.975 13.537 1.261 1.00 79.06 100 GLY A C 1
ATOM 789 O O . GLY A 1 100 ? -19.071 12.467 1.859 1.00 79.06 100 GLY A O 1
ATOM 790 N N . SER A 1 101 ? -17.919 13.833 0.501 1.00 82.06 101 SER A N 1
ATOM 791 C CA . SER A 1 101 ? -16.756 12.954 0.337 1.00 82.06 101 SER A CA 1
ATOM 792 C C . SER A 1 101 ? -15.445 13.701 0.581 1.00 82.06 101 SER A C 1
ATOM 794 O O . SER A 1 101 ? -15.325 14.888 0.268 1.00 82.06 101 SER A O 1
ATOM 796 N N . ILE A 1 102 ? -14.434 12.993 1.072 1.00 85.56 102 ILE A N 1
ATOM 797 C CA . ILE A 1 102 ? -13.044 13.438 1.173 1.00 85.56 102 ILE A CA 1
ATOM 798 C C . ILE A 1 102 ? -12.268 12.908 -0.033 1.00 85.56 102 ILE A C 1
ATOM 800 O O . ILE A 1 102 ? -12.445 11.770 -0.466 1.00 85.56 102 ILE A O 1
ATOM 804 N N . ARG A 1 103 ? -11.403 13.753 -0.595 1.00 85.44 103 ARG A N 1
ATOM 805 C CA . ARG A 1 103 ? -10.492 13.370 -1.671 1.00 85.44 103 ARG A CA 1
ATOM 806 C C . ARG A 1 103 ? -9.103 13.104 -1.097 1.00 85.44 103 ARG A C 1
ATOM 808 O O . ARG A 1 103 ? -8.551 13.976 -0.430 1.00 85.44 103 ARG A O 1
ATOM 815 N N . ILE A 1 104 ? -8.542 11.941 -1.415 1.00 86.00 104 ILE A N 1
ATOM 816 C CA . ILE A 1 104 ? -7.171 11.543 -1.075 1.00 86.00 104 ILE A CA 1
ATOM 817 C C . ILE A 1 104 ? -6.478 11.206 -2.390 1.00 86.00 104 ILE A C 1
ATOM 819 O O . ILE A 1 104 ? -6.796 10.187 -2.990 1.00 86.00 104 ILE A O 1
ATOM 823 N N . GLU A 1 105 ? -5.572 12.062 -2.869 1.00 84.44 105 GLU A N 1
ATOM 824 C CA . GLU A 1 105 ? -4.899 11.871 -4.167 1.00 84.44 105 GLU A CA 1
ATOM 825 C C . GLU A 1 105 ? -5.915 11.694 -5.322 1.00 84.44 105 GLU A C 1
ATOM 827 O O . GLU A 1 105 ? -6.696 12.607 -5.636 1.00 84.44 105 GLU A O 1
ATOM 832 N N . ASN A 1 106 ? -5.914 10.512 -5.940 1.00 88.94 106 ASN A N 1
ATOM 833 C CA . ASN A 1 106 ? -6.819 10.048 -6.982 1.00 88.94 106 ASN A CA 1
ATOM 834 C C . ASN A 1 106 ? -7.937 9.150 -6.430 1.00 88.94 106 ASN A C 1
ATOM 836 O O . ASN A 1 106 ? -8.476 8.331 -7.166 1.00 88.94 106 ASN A O 1
ATOM 840 N N . LEU A 1 107 ? -8.292 9.280 -5.154 1.00 89.44 107 LEU A N 1
ATOM 841 C CA . LEU A 1 107 ? -9.350 8.515 -4.503 1.00 89.44 107 LEU A CA 1
ATOM 842 C C . LEU A 1 107 ? -10.441 9.438 -3.957 1.00 89.44 107 LEU A C 1
ATOM 844 O O . LEU A 1 107 ? -10.165 10.534 -3.462 1.00 89.44 107 LEU A O 1
ATOM 848 N N . PHE A 1 108 ? -11.678 8.950 -3.992 1.00 89.88 108 PHE A N 1
ATOM 849 C CA . PHE A 1 108 ? -12.808 9.488 -3.245 1.00 89.88 108 PHE A CA 1
ATOM 850 C C . PHE A 1 108 ? -13.187 8.537 -2.113 1.00 89.88 108 PHE A C 1
ATOM 852 O O . PHE A 1 108 ? -13.504 7.367 -2.341 1.00 89.88 108 PHE A O 1
ATOM 859 N N . VAL A 1 109 ? -13.201 9.076 -0.898 1.00 90.12 109 VAL A N 1
ATOM 860 C CA . VAL A 1 109 ? -13.622 8.396 0.324 1.00 90.12 109 VAL A CA 1
ATOM 861 C C . VAL A 1 109 ? -14.902 9.073 0.818 1.00 90.12 109 VAL A C 1
ATOM 863 O O . VAL A 1 109 ? -14.868 10.259 1.151 1.00 90.12 109 VAL A O 1
ATOM 866 N N . PRO A 1 110 ? -16.054 8.387 0.845 1.00 90.81 110 PRO A N 1
ATOM 867 C CA . PRO A 1 110 ? -17.270 8.935 1.436 1.00 90.81 110 PRO A CA 1
ATOM 868 C C . PRO A 1 110 ? -17.048 9.327 2.903 1.00 90.81 110 PRO A C 1
ATOM 870 O O . PRO A 1 110 ? -16.468 8.557 3.668 1.00 90.81 110 PRO A O 1
ATOM 873 N N . ASN A 1 111 ? -17.552 10.490 3.330 1.00 89.88 111 ASN A N 1
ATOM 874 C CA . ASN A 1 111 ? -17.415 10.933 4.726 1.00 89.88 111 ASN A CA 1
ATOM 875 C C . ASN A 1 111 ? -18.049 9.941 5.707 1.00 89.88 111 ASN A C 1
ATOM 877 O O . ASN A 1 111 ? -17.602 9.832 6.843 1.00 89.88 111 ASN A O 1
ATOM 881 N N . VAL A 1 112 ? -19.057 9.191 5.253 1.00 91.56 112 VAL A N 1
ATOM 882 C CA . VAL A 1 112 ? -19.723 8.161 6.055 1.00 91.56 112 VAL A CA 1
ATOM 883 C C . VAL A 1 112 ? -18.775 7.054 6.518 1.00 91.56 112 VAL A C 1
ATOM 885 O O . VAL A 1 112 ? -19.052 6.434 7.537 1.00 91.56 112 VAL A O 1
ATOM 888 N N . ASN A 1 113 ? -17.635 6.844 5.845 1.00 90.56 113 ASN A N 1
ATOM 889 C CA . ASN A 1 113 ? -16.628 5.862 6.259 1.00 90.56 113 ASN A CA 1
ATOM 890 C C . ASN A 1 113 ? -15.892 6.288 7.544 1.00 90.56 113 ASN A C 1
ATOM 892 O O . ASN A 1 113 ? -15.280 5.454 8.207 1.00 90.56 113 ASN A O 1
ATOM 896 N N . TYR A 1 114 ? -15.956 7.570 7.922 1.00 89.88 114 TYR A N 1
ATOM 897 C CA . TYR A 1 114 ? -15.330 8.068 9.148 1.00 89.88 114 TYR A CA 1
ATOM 898 C C . TYR A 1 114 ? -16.182 7.816 10.397 1.00 89.88 114 TYR A C 1
ATOM 900 O O . TYR A 1 114 ? -15.629 7.787 11.492 1.00 89.88 114 TYR A O 1
ATOM 908 N N . TYR A 1 115 ? -17.489 7.572 10.249 1.00 91.12 115 TYR A N 1
ATOM 909 C CA . TYR A 1 115 ? -18.359 7.211 11.373 1.00 91.12 115 TYR A CA 1
ATOM 910 C C . TYR A 1 115 ? -17.967 5.865 12.011 1.00 91.12 115 TYR A C 1
ATOM 912 O O . TYR A 1 115 ? -17.639 5.865 13.195 1.00 91.12 115 TYR A O 1
ATOM 920 N N . PRO A 1 116 ? -17.869 4.739 11.267 1.00 87.88 116 PRO A N 1
ATOM 921 C CA . PRO A 1 116 ? -17.425 3.476 11.858 1.00 87.88 116 PRO A CA 1
ATOM 922 C C . PRO A 1 116 ? -15.963 3.531 12.324 1.00 87.88 116 PRO A C 1
ATOM 924 O O . PRO A 1 116 ? -15.585 2.827 13.260 1.00 87.88 116 PRO A O 1
ATOM 927 N N . PHE A 1 117 ? -15.129 4.375 11.704 1.00 87.81 117 PHE A N 1
ATOM 928 C CA . PHE A 1 117 ? -13.776 4.628 12.196 1.00 87.81 117 PHE A CA 1
ATOM 929 C C . PHE A 1 117 ? -13.802 5.262 13.591 1.00 87.81 117 PHE A C 1
ATOM 931 O O . PHE A 1 117 ? -13.123 4.770 14.492 1.00 87.81 117 PHE A O 1
ATOM 938 N N . GLU A 1 118 ? -14.595 6.317 13.790 1.00 88.44 118 GLU A N 1
ATOM 939 C CA . GLU A 1 118 ? -14.748 6.970 15.090 1.00 88.44 118 GLU A CA 1
ATOM 940 C C . GLU A 1 118 ? -15.316 6.000 16.135 1.00 88.44 118 GLU A C 1
ATOM 942 O O . GLU A 1 118 ? -14.742 5.878 17.220 1.00 88.44 118 GLU A O 1
ATOM 947 N N . ASP A 1 119 ? -16.348 5.232 15.776 1.00 87.81 119 ASP A N 1
ATOM 948 C CA . ASP A 1 119 ? -16.955 4.217 16.645 1.00 87.81 119 ASP A CA 1
ATOM 949 C C . ASP A 1 119 ? -15.951 3.134 17.073 1.00 87.81 119 ASP A C 1
ATOM 951 O O . ASP A 1 119 ? -15.979 2.671 18.214 1.00 87.81 119 ASP A O 1
ATOM 955 N N . CYS A 1 120 ? -15.024 2.751 16.190 1.00 81.19 120 CYS A N 1
ATOM 956 C CA . CYS A 1 120 ? -13.968 1.788 16.500 1.00 81.19 120 CYS A CA 1
ATOM 957 C C . CYS A 1 120 ? -12.857 2.398 17.375 1.00 81.19 120 CYS A C 1
ATOM 959 O O . CYS A 1 120 ? -12.373 1.776 18.327 1.00 81.19 120 CYS A O 1
ATOM 961 N N . PHE A 1 121 ? -12.441 3.631 17.079 1.00 83.81 121 PHE A N 1
ATOM 962 C CA . PHE A 1 121 ? -11.242 4.232 17.666 1.00 83.81 121 PHE A CA 1
ATOM 963 C C . PHE A 1 121 ? -11.512 4.932 19.008 1.00 83.81 121 PHE A C 1
ATOM 965 O O . PHE A 1 121 ? -10.694 4.853 19.934 1.00 83.81 121 PHE A O 1
ATOM 972 N N . MET A 1 122 ? -12.665 5.594 19.152 1.00 87.44 122 MET A N 1
ATOM 973 C CA . MET A 1 122 ? -13.018 6.372 20.345 1.00 87.44 122 MET A CA 1
ATOM 974 C C . MET A 1 122 ? -13.088 5.550 21.637 1.00 87.44 122 MET A C 1
ATOM 976 O O . MET A 1 122 ? -12.547 6.018 22.646 1.00 87.44 122 MET A O 1
ATOM 980 N N . PRO A 1 123 ? -13.657 4.328 21.665 1.00 85.31 123 PRO A N 1
ATOM 981 C CA . PRO A 1 123 ? -13.647 3.493 22.865 1.00 85.31 123 PRO A CA 1
ATOM 982 C C . PRO A 1 123 ? -12.227 3.193 23.359 1.00 85.31 123 PRO A C 1
ATOM 984 O O . PRO A 1 123 ? -11.952 3.269 24.559 1.00 85.31 123 PRO A O 1
ATOM 987 N N . ILE A 1 124 ? -11.294 2.933 22.435 1.00 81.44 124 ILE A N 1
ATOM 988 C CA . ILE A 1 124 ? -9.892 2.641 22.760 1.00 81.44 124 ILE A CA 1
ATOM 989 C C . ILE A 1 124 ? -9.211 3.881 23.353 1.00 81.44 124 ILE A C 1
ATOM 991 O O . ILE A 1 124 ? -8.471 3.780 24.338 1.00 81.44 124 ILE A O 1
ATOM 995 N N . LEU A 1 125 ? -9.461 5.063 22.780 1.00 82.88 125 LEU A N 1
ATOM 996 C CA . LEU A 1 125 ? -8.923 6.323 23.296 1.00 82.88 125 LEU A CA 1
ATOM 997 C C . LEU A 1 125 ? -9.493 6.669 24.679 1.00 82.88 125 LEU A C 1
ATOM 999 O O . LEU A 1 125 ? -8.731 7.051 25.571 1.00 82.88 125 LEU A O 1
ATOM 1003 N N . ASN A 1 126 ? -10.798 6.481 24.885 1.00 85.81 126 ASN A N 1
ATOM 1004 C CA . ASN A 1 126 ? -11.466 6.742 26.161 1.00 85.81 126 ASN A CA 1
ATOM 1005 C C . ASN A 1 126 ? -10.938 5.832 27.277 1.00 85.81 126 ASN A C 1
ATOM 1007 O O . ASN A 1 126 ? -10.502 6.340 28.312 1.00 85.81 126 ASN A O 1
ATOM 1011 N N . GLN A 1 127 ? -10.846 4.520 27.028 1.00 82.69 127 GLN A N 1
ATOM 1012 C CA . GLN A 1 127 ? -10.284 3.558 27.983 1.00 82.69 127 GLN A CA 1
ATOM 1013 C C . GLN A 1 127 ? -8.862 3.951 28.417 1.00 82.69 127 GLN A C 1
ATOM 1015 O O . GLN A 1 127 ? -8.472 3.816 29.577 1.00 82.69 127 GLN A O 1
ATOM 1020 N N . ARG A 1 128 ? -8.057 4.465 27.483 1.00 75.88 128 ARG A N 1
ATOM 1021 C CA . ARG A 1 128 ? -6.672 4.871 27.759 1.00 75.88 128 ARG A CA 1
ATOM 1022 C C . ARG A 1 128 ? -6.569 6.175 28.519 1.00 75.88 128 ARG A C 1
ATOM 1024 O O . ARG A 1 128 ? -5.698 6.291 29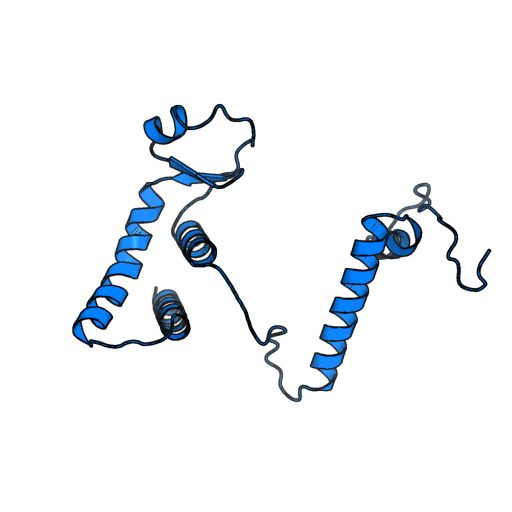.386 1.00 75.88 128 ARG A O 1
ATOM 1031 N N . ARG A 1 129 ? -7.440 7.134 28.199 1.00 82.25 129 ARG A N 1
ATOM 1032 C CA . ARG A 1 129 ? -7.564 8.391 28.937 1.00 82.25 129 ARG A CA 1
ATOM 1033 C C . ARG A 1 129 ? -7.879 8.105 30.404 1.00 82.25 129 ARG A C 1
ATOM 1035 O O . ARG A 1 129 ? -7.212 8.650 31.279 1.00 82.25 129 ARG A O 1
ATOM 1042 N N . GLU A 1 130 ? -8.818 7.199 30.663 1.00 83.00 130 GLU A N 1
ATOM 1043 C CA . GLU A 1 130 ? -9.193 6.768 32.015 1.00 83.00 130 GLU A CA 1
ATOM 1044 C C . GLU A 1 130 ? -8.057 6.022 32.726 1.00 83.00 130 GLU A C 1
ATOM 1046 O O . GLU A 1 130 ? -7.737 6.326 33.874 1.00 83.00 130 GLU A O 1
ATOM 1051 N N . ALA A 1 131 ? -7.358 5.125 32.023 1.00 80.38 131 ALA A N 1
ATOM 1052 C CA . ALA A 1 131 ? -6.214 4.390 32.564 1.00 80.38 131 ALA A CA 1
ATOM 1053 C C . ALA A 1 131 ? -4.952 5.252 32.801 1.00 80.38 131 ALA A C 1
ATOM 1055 O O . ALA A 1 131 ? -3.939 4.723 33.265 1.00 80.38 131 ALA A O 1
ATOM 1056 N N . LYS A 1 132 ? -4.963 6.548 32.434 1.00 75.94 132 LYS A N 1
ATOM 1057 C CA . LYS A 1 132 ? -3.808 7.474 32.465 1.00 75.94 132 LYS A CA 1
ATOM 1058 C C . LYS A 1 132 ? -2.529 6.876 31.852 1.00 75.94 132 LYS A C 1
ATOM 1060 O O . LYS A 1 132 ? -1.411 7.175 32.275 1.00 75.94 132 LYS A O 1
ATOM 1065 N N . SER A 1 133 ? -2.678 6.002 30.856 1.00 68.25 133 SER A N 1
ATOM 1066 C CA . SER A 1 133 ? -1.581 5.179 30.345 1.00 68.25 133 SER A CA 1
ATOM 1067 C C . SER A 1 133 ? -0.927 5.809 29.115 1.00 68.25 133 SER A C 1
ATOM 1069 O O . SER A 1 133 ? -1.559 5.947 28.071 1.00 68.25 133 SER A O 1
ATOM 1071 N N . LYS A 1 134 ? 0.372 6.127 29.193 1.00 64.50 134 LYS A N 1
ATOM 1072 C CA . LYS A 1 134 ? 1.185 6.607 28.055 1.00 64.50 134 LYS A CA 1
ATOM 1073 C C . LYS A 1 134 ? 1.764 5.448 27.228 1.00 64.50 134 LYS A C 1
ATOM 1075 O O . LYS A 1 134 ? 2.967 5.378 26.994 1.00 64.50 134 LYS A O 1
ATOM 1080 N N . LYS A 1 135 ? 0.930 4.481 26.837 1.00 65.06 135 LYS A N 1
ATOM 1081 C CA . LYS A 1 135 ? 1.375 3.335 26.024 1.00 65.06 135 LYS A CA 1
ATOM 1082 C C . LYS A 1 135 ? 1.588 3.736 24.559 1.00 65.06 135 LYS A C 1
ATOM 1084 O O . LYS A 1 135 ? 0.810 4.501 23.997 1.00 65.06 135 LYS A O 1
ATOM 1089 N N . THR A 1 136 ? 2.623 3.174 23.937 1.00 67.31 136 THR A N 1
ATOM 1090 C CA . THR A 1 136 ? 3.047 3.440 22.551 1.00 67.31 136 THR A CA 1
ATOM 1091 C C . THR A 1 136 ? 1.970 3.072 21.518 1.00 67.31 136 THR A C 1
ATOM 1093 O O . THR A 1 136 ? 1.202 2.130 21.723 1.00 67.31 136 THR A O 1
ATOM 1096 N N . ILE A 1 137 ? 1.971 3.747 20.361 1.00 68.88 137 ILE A N 1
ATOM 1097 C CA . ILE A 1 137 ? 1.107 3.482 19.186 1.00 68.88 137 ILE A CA 1
ATOM 1098 C C . ILE A 1 137 ? 1.083 1.993 18.785 1.00 68.88 137 ILE A C 1
ATOM 1100 O O . ILE A 1 137 ? 0.047 1.460 18.404 1.00 68.88 137 ILE A O 1
ATOM 1104 N N . ARG A 1 138 ? 2.186 1.263 18.979 1.00 68.75 138 ARG A N 1
ATOM 1105 C CA . ARG A 1 138 ? 2.257 -0.187 18.734 1.00 68.75 138 ARG A CA 1
ATOM 1106 C C . ARG A 1 138 ? 1.194 -0.997 19.491 1.00 68.75 138 ARG A C 1
ATOM 1108 O O . ARG A 1 138 ? 0.668 -1.972 18.967 1.00 68.75 138 ARG A O 1
ATOM 1115 N N . LEU A 1 139 ? 0.872 -0.602 20.721 1.00 70.94 139 LEU A N 1
ATOM 1116 C CA . LEU A 1 139 ? -0.161 -1.263 21.523 1.00 70.94 139 LEU A CA 1
ATOM 1117 C C . LEU A 1 139 ? -1.572 -0.888 21.055 1.00 70.94 139 LEU A C 1
ATOM 1119 O O . LEU A 1 139 ? -2.490 -1.667 21.265 1.00 70.94 139 LEU A O 1
ATOM 1123 N N . LEU A 1 140 ? -1.751 0.295 20.447 1.00 70.81 140 LEU A N 1
ATOM 1124 C CA . LEU A 1 140 ? -3.005 0.715 19.793 1.00 70.81 140 LEU A CA 1
ATOM 1125 C C . LEU A 1 140 ? -3.315 -0.205 18.616 1.00 70.81 140 LEU A C 1
ATOM 1127 O O . LEU A 1 140 ? -4.369 -0.826 18.582 1.00 70.81 140 LEU A O 1
ATOM 1131 N N . LEU A 1 141 ? -2.338 -0.366 17.723 1.00 70.88 141 LEU A N 1
ATOM 1132 C CA . LEU A 1 141 ? -2.470 -1.213 16.539 1.00 70.88 141 LEU A CA 1
ATOM 1133 C C . LEU A 1 141 ? -2.728 -2.681 16.893 1.00 70.88 141 LEU A C 1
ATOM 1135 O O . LEU A 1 141 ? -3.529 -3.342 16.243 1.00 70.88 141 LEU A O 1
ATOM 1139 N N . LYS A 1 142 ? -2.099 -3.189 17.962 1.00 75.19 142 LYS A N 1
ATOM 1140 C CA . LYS A 1 142 ? -2.360 -4.555 18.431 1.00 75.19 142 LYS A CA 1
ATOM 1141 C C . LYS A 1 142 ? -3.813 -4.740 18.892 1.00 75.19 142 LYS A C 1
ATOM 1143 O O . LYS A 1 142 ? -4.430 -5.730 18.535 1.00 75.19 142 LYS A O 1
ATOM 1148 N N . GLN A 1 143 ? -4.358 -3.777 19.637 1.00 70.62 143 GLN A N 1
ATOM 1149 C CA . GLN A 1 143 ? -5.749 -3.834 20.098 1.00 70.62 143 GLN A CA 1
ATOM 1150 C C . GLN A 1 143 ? -6.757 -3.741 18.947 1.00 70.62 143 GLN A C 1
ATOM 1152 O O . GLN A 1 143 ? -7.781 -4.408 19.008 1.00 70.62 143 GLN A O 1
ATOM 1157 N N . LEU A 1 144 ? -6.458 -2.960 17.904 1.00 68.19 144 LEU A N 1
ATOM 1158 C CA . LEU A 1 144 ? -7.293 -2.891 16.699 1.00 68.19 144 LEU A CA 1
ATOM 1159 C C . LEU A 1 144 ? -7.344 -4.239 15.972 1.00 68.19 144 LEU A C 1
ATOM 1161 O O . LEU A 1 144 ? -8.428 -4.732 15.683 1.00 68.19 144 LEU A O 1
ATOM 1165 N N . LYS A 1 145 ? -6.189 -4.889 15.784 1.00 71.12 145 LYS A N 1
ATOM 1166 C CA . LYS A 1 145 ? -6.125 -6.239 15.203 1.00 71.12 145 LYS A CA 1
ATOM 1167 C C . LYS A 1 145 ? -6.931 -7.266 16.011 1.00 71.12 145 LYS A C 1
ATOM 1169 O O . LYS A 1 145 ? -7.592 -8.129 15.445 1.00 71.12 145 LYS A O 1
ATOM 1174 N N . ASP A 1 146 ? -6.881 -7.177 17.339 1.00 68.19 146 ASP A N 1
ATOM 1175 C CA . ASP A 1 146 ? -7.611 -8.092 18.225 1.00 68.19 146 ASP A CA 1
ATOM 1176 C C . ASP A 1 146 ? -9.143 -7.866 18.197 1.00 68.19 146 ASP A C 1
ATOM 1178 O O . ASP A 1 146 ? -9.893 -8.760 18.596 1.00 68.19 146 ASP A O 1
ATOM 1182 N N . LEU A 1 147 ? -9.613 -6.692 17.752 1.00 60.19 147 LEU A N 1
ATOM 1183 C CA . LEU A 1 147 ? -11.036 -6.384 17.545 1.00 60.19 147 LEU A CA 1
ATOM 1184 C C . LEU A 1 147 ? -11.541 -6.904 16.191 1.00 60.19 147 LEU A C 1
ATOM 1186 O O . LEU A 1 147 ? -12.627 -7.472 16.140 1.00 60.19 147 LEU A O 1
ATOM 1190 N N . GLU A 1 148 ? -10.729 -6.789 15.138 1.00 57.22 148 GLU A N 1
ATOM 1191 C CA . GLU A 1 148 ? -10.996 -7.327 13.790 1.00 57.22 148 GLU A CA 1
ATOM 1192 C C . GLU A 1 148 ? -11.178 -8.855 13.783 1.00 57.22 148 GLU A C 1
ATOM 1194 O O . GLU A 1 148 ? -11.987 -9.394 13.042 1.00 57.22 148 GLU A O 1
ATOM 1199 N N . LEU A 1 149 ? -10.449 -9.571 14.645 1.00 47.81 149 LEU A N 1
ATOM 1200 C CA . LEU A 1 149 ? -10.535 -11.033 14.767 1.00 47.81 149 LEU A CA 1
ATOM 1201 C C . LEU A 1 149 ? -11.788 -11.528 15.516 1.00 47.81 149 LEU A C 1
ATOM 1203 O O . LEU A 1 149 ? -11.964 -12.737 15.670 1.00 47.81 149 LEU A O 1
ATOM 1207 N N . LYS A 1 150 ? -12.617 -10.619 16.042 1.00 44.16 150 LYS A N 1
ATOM 1208 C CA . LYS A 1 150 ? -13.820 -10.946 16.826 1.00 44.16 150 LYS A CA 1
ATOM 1209 C C . LYS A 1 150 ? -15.136 -10.597 16.125 1.00 44.16 150 LYS A C 1
ATOM 1211 O O . LYS A 1 150 ? -16.180 -10.982 16.652 1.00 44.16 150 LYS A O 1
ATOM 1216 N N . SER A 1 151 ? -15.090 -9.877 1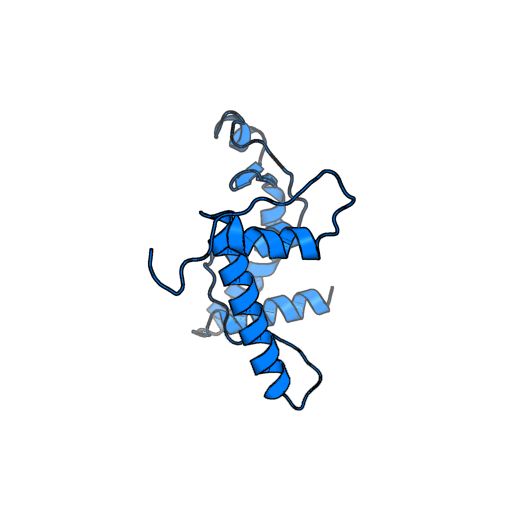5.003 1.00 40.03 151 SER A N 1
ATOM 1217 C CA . SER A 1 151 ? -16.234 -9.582 14.124 1.00 40.03 151 SER A CA 1
ATOM 1218 C C . SER A 1 151 ? -16.336 -10.601 13.000 1.00 40.03 151 SER A C 1
ATOM 1220 O O . SER A 1 151 ? -17.470 -11.028 12.705 1.00 40.03 151 SER A O 1
#

InterPro domains:
  IPR002773 Deoxyhypusine synthase [PF01916] (51-144)
  IPR002773 Deoxyhypusine synthase [PTHR11703] (60-135)
  IPR029035 DHS-like NAD/FAD-binding domain superfamily [SSF52467] (8-138)
  IPR036982 Deoxyhypusine synthase superfamily [G3DSA:3.40.910.10] (2-150)

Sequence (151 aa):
IAAESILINYQDYNHRLDLNQLISSCQKNGSQATTLYQLIKTINKMVRLQEMLKFSNELSYLSVIVLTAGDIQDDIVKFLGSTYLSSFDSNSRSNSHKSGSIRIENLFVPNVNYYPFEDCFMPILNQRREAKSKKTIRLLLKQLKDLELKS

Radius of gyration: 23.39 Å; chains: 1; bounding box: 58×45×65 Å

Secondary structure (DSSP, 8-state):
--TTPPPP-PPP-SSPPPHHHHHHHGGGS-HHHHHHHHHHHHHHHHHHHHHHH--SS-----S-----HHHHHHHHHHHHS--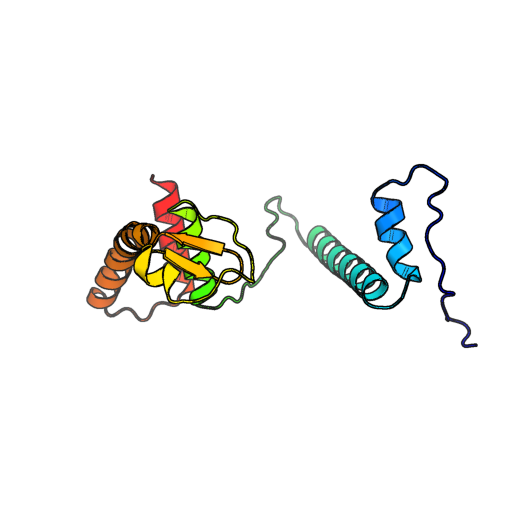EE--TTS--SHHHHHHTEEEETTEEEEGGGHHHHHHHHHHHHHHHHHTT----HHHHHHHHHHHHTT-